Protein AF-A0A4Q9KVQ4-F1 (afdb_monomer)

InterPro domains:
  IPR032675 Leucine-rich repeat domain superfamily [G3DSA:3.80.10.10] (2-137)

pLDDT: mean 88.84, std 12.14, range [44.72, 98.56]

Mean predicted aligned error: 5.09 Å

Structure (mmCIF, N/CA/C/O backbone):
data_AF-A0A4Q9KVQ4-F1
#
_entry.id   AF-A0A4Q9KVQ4-F1
#
loop_
_atom_site.group_PDB
_atom_site.id
_atom_site.type_symbol
_atom_site.label_atom_id
_atom_site.label_alt_id
_atom_site.label_comp_id
_atom_site.label_asym_id
_atom_site.label_entity_id
_atom_site.label_seq_id
_atom_site.pdbx_PDB_ins_code
_atom_site.Cartn_x
_atom_site.Cartn_y
_atom_site.Cartn_z
_atom_site.occupancy
_atom_site.B_iso_or_equiv
_atom_site.auth_seq_id
_atom_site.auth_comp_id
_atom_site.auth_asym_id
_atom_site.auth_atom_id
_atom_site.pdbx_PDB_model_num
ATOM 1 N N . MET A 1 1 ? -16.567 -14.694 -10.041 1.00 44.72 1 MET A N 1
ATOM 2 C CA . MET A 1 1 ? -17.471 -13.554 -9.777 1.00 44.72 1 MET A CA 1
ATOM 3 C C . MET A 1 1 ? -17.763 -13.570 -8.285 1.00 44.72 1 MET A C 1
ATOM 5 O O . MET A 1 1 ? -18.302 -14.566 -7.825 1.00 44.72 1 MET A O 1
ATOM 9 N N . PHE A 1 2 ? -17.311 -12.572 -7.519 1.00 49.09 2 PHE A N 1
ATOM 10 C CA . PHE A 1 2 ? -17.615 -12.499 -6.083 1.00 49.09 2 PHE A CA 1
ATOM 11 C C . PHE A 1 2 ? -19.103 -12.170 -5.901 1.00 49.09 2 PHE A C 1
ATOM 13 O O . PHE A 1 2 ? -19.647 -11.357 -6.650 1.00 49.09 2 PHE A O 1
ATOM 20 N N . SER A 1 3 ? -19.776 -12.840 -4.963 1.00 62.88 3 SER A N 1
ATOM 21 C CA . SER A 1 3 ? -21.180 -12.544 -4.650 1.00 62.88 3 SER A CA 1
ATOM 22 C C . SER A 1 3 ? -21.296 -11.166 -3.982 1.00 62.88 3 SER A C 1
ATOM 24 O O . SER A 1 3 ? -20.381 -10.760 -3.268 1.00 62.88 3 SER A O 1
ATOM 26 N N . PHE A 1 4 ? -22.414 -10.455 -4.174 1.00 58.81 4 PHE A N 1
ATOM 27 C CA . PHE A 1 4 ? -22.633 -9.106 -3.618 1.00 58.81 4 PHE A CA 1
ATOM 28 C C . PHE A 1 4 ? -22.391 -9.035 -2.097 1.00 58.81 4 PHE A C 1
ATOM 30 O O . PHE A 1 4 ? -21.803 -8.083 -1.596 1.00 58.81 4 PHE A O 1
ATOM 37 N N . LEU A 1 5 ? -22.764 -10.089 -1.365 1.00 62.97 5 LEU A N 1
ATOM 38 C CA . LEU A 1 5 ? -22.603 -10.169 0.090 1.00 62.97 5 LEU A CA 1
ATOM 39 C C . LEU A 1 5 ? -21.142 -10.337 0.539 1.00 62.97 5 LEU A C 1
ATOM 41 O O . LEU A 1 5 ? -20.812 -9.971 1.666 1.00 62.97 5 LEU A O 1
ATOM 45 N N . CYS A 1 6 ? -20.262 -10.873 -0.314 1.00 61.16 6 CYS A N 1
ATOM 46 C CA . CYS A 1 6 ? -18.837 -11.006 0.004 1.00 61.16 6 CYS A CA 1
ATOM 47 C C . CYS A 1 6 ? -18.147 -9.637 0.083 1.00 61.16 6 CYS A C 1
ATOM 49 O O . CYS A 1 6 ? -17.303 -9.435 0.954 1.00 61.16 6 CYS A O 1
ATOM 51 N N . ASN A 1 7 ? -18.546 -8.681 -0.764 1.00 68.06 7 ASN A N 1
ATOM 52 C CA . ASN A 1 7 ? -17.935 -7.348 -0.830 1.00 68.06 7 ASN A CA 1
ATOM 53 C C . ASN A 1 7 ? -18.179 -6.498 0.428 1.00 68.06 7 ASN A C 1
ATOM 55 O O . ASN A 1 7 ? -17.461 -5.529 0.645 1.00 68.06 7 ASN A O 1
ATOM 59 N N . LEU A 1 8 ? -19.165 -6.876 1.251 1.00 78.19 8 LEU A N 1
ATOM 60 C CA . LEU A 1 8 ? -19.520 -6.201 2.504 1.00 78.19 8 LEU A CA 1
ATOM 61 C C . LEU A 1 8 ? -18.871 -6.832 3.744 1.00 78.19 8 LEU A C 1
ATOM 63 O O . LEU A 1 8 ? -19.097 -6.366 4.858 1.00 78.19 8 LEU A O 1
ATOM 67 N N . LYS A 1 9 ? -18.104 -7.919 3.585 1.00 88.81 9 LYS A N 1
ATOM 68 C CA . LYS A 1 9 ? -17.459 -8.627 4.708 1.00 88.81 9 LYS A CA 1
ATOM 69 C C . LYS A 1 9 ? -15.978 -8.926 4.496 1.00 88.81 9 LYS A C 1
ATOM 71 O O . LYS A 1 9 ? -15.292 -9.238 5.466 1.00 88.81 9 LYS A O 1
ATOM 76 N N . LEU A 1 10 ? -15.488 -8.883 3.257 1.00 91.88 10 LEU A N 1
ATOM 77 C CA . LEU A 1 10 ? -14.101 -9.211 2.952 1.00 91.88 10 LEU A CA 1
ATOM 78 C C . LEU A 1 10 ? -13.176 -8.062 3.366 1.00 91.88 10 LEU A C 1
ATOM 80 O O . LEU A 1 10 ? -13.048 -7.071 2.655 1.00 91.88 10 LEU A O 1
ATOM 84 N N . LYS A 1 11 ? -12.542 -8.215 4.528 1.00 96.31 11 LYS A N 1
ATOM 85 C CA . LYS A 1 11 ? -11.659 -7.205 5.124 1.00 96.31 11 LYS A CA 1
ATOM 86 C C . LYS A 1 11 ? -10.198 -7.329 4.706 1.00 96.31 11 LYS A C 1
ATOM 88 O O . LYS A 1 11 ? -9.477 -6.346 4.783 1.00 96.31 11 LYS A O 1
ATOM 93 N N . ILE A 1 12 ? -9.763 -8.506 4.263 1.00 97.50 12 ILE A N 1
ATOM 94 C CA . ILE A 1 12 ? -8.358 -8.776 3.945 1.00 97.50 12 ILE A CA 1
ATOM 95 C C . ILE A 1 12 ? -8.278 -9.443 2.576 1.00 97.50 12 ILE A C 1
ATOM 97 O O . ILE A 1 12 ? -8.979 -10.424 2.317 1.00 97.50 12 ILE A O 1
ATOM 101 N N . ILE A 1 13 ? -7.402 -8.925 1.718 1.00 97.19 13 ILE A N 1
ATOM 102 C CA . ILE A 1 13 ? -6.960 -9.585 0.491 1.00 97.19 13 ILE A CA 1
ATOM 103 C C . ILE A 1 13 ? -5.444 -9.723 0.544 1.00 97.19 13 ILE A C 1
ATOM 105 O O . ILE A 1 13 ? -4.740 -8.725 0.666 1.00 97.19 13 ILE A O 1
ATOM 109 N N . SER A 1 14 ? -4.959 -10.951 0.368 1.00 97.44 14 SER A N 1
ATOM 110 C CA . SER A 1 14 ? -3.566 -11.228 0.019 1.00 97.44 14 SER A CA 1
ATOM 111 C C . SER A 1 14 ? -3.513 -11.902 -1.347 1.00 97.44 14 SER A C 1
ATOM 113 O O . SER A 1 14 ? -4.218 -12.881 -1.608 1.00 97.44 14 SER A O 1
ATOM 115 N N . TYR A 1 15 ? -2.710 -11.323 -2.234 1.00 96.44 15 TYR A N 1
ATOM 116 C CA . TYR A 1 15 ? -2.419 -11.828 -3.564 1.00 96.44 15 TYR A CA 1
ATOM 117 C C . TYR A 1 15 ? -0.973 -11.471 -3.894 1.00 96.44 15 TYR A C 1
ATOM 119 O O . TYR A 1 15 ? -0.689 -10.364 -4.333 1.00 96.44 15 TYR A O 1
ATOM 127 N N . GLU A 1 16 ? -0.047 -12.381 -3.614 1.00 97.00 16 GLU A N 1
ATOM 128 C CA . GLU A 1 16 ? 1.391 -12.088 -3.602 1.00 97.00 16 GLU A CA 1
ATOM 129 C C . GLU A 1 16 ? 2.119 -12.794 -4.750 1.00 97.00 16 GLU A C 1
ATOM 131 O O . GLU A 1 16 ? 1.715 -13.880 -5.160 1.00 97.00 16 GLU A O 1
ATOM 136 N N . TYR A 1 17 ? 3.196 -12.196 -5.267 1.00 96.62 17 TYR A N 1
ATOM 137 C CA . TYR A 1 17 ? 4.097 -12.763 -6.284 1.00 96.62 17 TYR A CA 1
ATOM 138 C C . TYR A 1 17 ? 3.415 -13.252 -7.574 1.00 96.62 17 TYR A C 1
ATOM 140 O O . TYR A 1 17 ? 3.897 -14.173 -8.235 1.00 96.62 17 TYR A O 1
ATOM 148 N N . ASN A 1 18 ? 2.304 -12.623 -7.957 1.00 96.75 18 ASN A N 1
ATOM 149 C CA . ASN A 1 18 ? 1.541 -12.963 -9.154 1.00 96.75 18 ASN A CA 1
ATOM 150 C C . ASN A 1 18 ? 1.528 -11.818 -10.176 1.00 96.75 18 ASN A C 1
ATOM 152 O O . ASN A 1 18 ? 1.874 -10.672 -9.883 1.00 96.75 18 ASN A O 1
ATOM 156 N N . ASP A 1 19 ? 1.096 -12.125 -11.396 1.00 97.69 19 ASP A N 1
ATOM 157 C CA . ASP A 1 19 ? 0.763 -11.096 -12.376 1.00 97.69 19 ASP A CA 1
ATOM 158 C C . ASP A 1 19 ? -0.625 -10.508 -12.048 1.00 97.69 19 ASP A C 1
ATOM 160 O O . ASP A 1 19 ? -1.582 -11.243 -11.785 1.00 97.69 19 ASP A O 1
ATOM 164 N N . LEU A 1 20 ? -0.721 -9.176 -12.050 1.00 96.75 20 LEU A N 1
ATOM 165 C CA . LEU A 1 20 ? -1.956 -8.410 -11.876 1.00 96.75 20 LEU A CA 1
ATOM 166 C C . LEU A 1 20 ? -2.304 -7.704 -13.178 1.00 96.75 20 LEU A C 1
ATOM 168 O O . LEU A 1 20 ? -1.482 -6.974 -13.731 1.00 96.75 20 LEU A O 1
ATOM 172 N N . TYR A 1 21 ? -3.544 -7.863 -13.619 1.00 97.00 21 TYR A N 1
ATOM 173 C CA . TYR A 1 21 ? -4.076 -7.188 -14.793 1.00 97.00 21 TYR A CA 1
ATOM 174 C C . TYR A 1 21 ? -5.126 -6.154 -14.387 1.00 97.00 21 TYR A C 1
ATOM 176 O O . TYR A 1 21 ? -5.722 -6.209 -13.308 1.00 97.00 21 TYR A O 1
ATOM 184 N N . PHE A 1 22 ? -5.447 -5.243 -15.304 1.00 96.44 22 PHE A N 1
ATOM 185 C CA . PHE A 1 22 ? -6.493 -4.235 -15.104 1.00 96.44 22 PHE A CA 1
ATOM 186 C C . PHE A 1 22 ? -7.839 -4.828 -14.635 1.00 96.44 22 PHE A C 1
ATOM 188 O O . PHE A 1 22 ? -8.543 -4.250 -13.805 1.00 96.44 22 PHE A O 1
ATOM 195 N N . ASN A 1 23 ? -8.195 -6.021 -15.122 1.00 95.88 23 ASN A N 1
ATOM 196 C CA . ASN A 1 23 ? -9.422 -6.709 -14.717 1.00 95.88 23 ASN A CA 1
ATOM 197 C C . ASN A 1 23 ? -9.410 -7.195 -13.263 1.00 95.88 23 ASN A C 1
ATOM 199 O O . ASN A 1 23 ? -10.480 -7.270 -12.653 1.00 95.88 23 ASN A O 1
ATOM 203 N N . ASP A 1 24 ? -8.243 -7.502 -12.702 1.00 96.00 24 ASP A N 1
ATOM 204 C CA . ASP A 1 24 ? -8.115 -7.890 -11.298 1.00 96.00 24 ASP A CA 1
ATOM 205 C C . ASP A 1 24 ? -8.350 -6.675 -10.401 1.00 96.00 24 ASP A C 1
ATOM 207 O O . ASP A 1 24 ? -9.165 -6.738 -9.479 1.00 96.00 24 ASP A O 1
ATOM 211 N N . LEU A 1 25 ? -7.773 -5.522 -10.758 1.00 96.62 25 LEU A N 1
ATOM 212 C CA . LEU A 1 25 ? -8.026 -4.247 -10.077 1.00 96.62 25 LEU A CA 1
ATOM 213 C C . LEU A 1 25 ? -9.509 -3.859 -10.129 1.00 96.62 25 LEU A C 1
ATOM 215 O O . LEU A 1 25 ? -10.092 -3.505 -9.106 1.00 96.62 25 LEU A O 1
ATOM 219 N N . ASN A 1 26 ? -10.164 -4.025 -11.283 1.00 95.56 26 ASN A N 1
ATOM 220 C CA . ASN A 1 26 ? -11.605 -3.784 -11.429 1.00 95.56 26 ASN A CA 1
ATOM 221 C C . ASN A 1 26 ? -12.486 -4.687 -10.558 1.00 95.56 26 ASN A C 1
ATOM 223 O O . ASN A 1 26 ? -13.646 -4.353 -10.299 1.00 95.56 26 ASN A O 1
ATOM 227 N N . ARG A 1 27 ? -11.981 -5.851 -10.144 1.00 93.94 27 ARG A N 1
ATOM 228 C CA . ARG A 1 27 ? -12.678 -6.732 -9.202 1.00 93.94 27 ARG A CA 1
ATOM 229 C C . ARG A 1 27 ? -12.403 -6.301 -7.768 1.00 93.94 27 ARG A C 1
ATOM 231 O O . ARG A 1 27 ? -13.357 -6.157 -7.010 1.00 93.94 27 ARG A O 1
ATOM 238 N N . ILE A 1 28 ? -11.136 -6.058 -7.432 1.00 95.44 28 ILE A N 1
ATOM 239 C CA . ILE A 1 28 ? -10.688 -5.667 -6.089 1.00 95.44 28 ILE A CA 1
ATOM 240 C C . ILE A 1 28 ? -11.334 -4.343 -5.660 1.00 95.44 28 ILE A C 1
ATOM 242 O O . ILE A 1 28 ? -11.862 -4.254 -4.555 1.00 95.44 28 ILE A O 1
ATOM 246 N N . LYS A 1 29 ? -11.400 -3.346 -6.554 1.00 95.69 29 LYS A N 1
ATOM 247 C CA . LYS A 1 29 ? -11.944 -2.010 -6.251 1.00 95.69 29 LYS A CA 1
ATOM 248 C C . LYS A 1 29 ? -13.403 -1.996 -5.783 1.00 95.69 29 LYS A C 1
ATOM 250 O O . LYS A 1 29 ? -13.848 -0.997 -5.240 1.00 95.69 29 LYS A O 1
ATOM 255 N N . LYS A 1 30 ? -14.159 -3.079 -5.998 1.00 94.94 30 LYS A N 1
ATOM 256 C CA . LYS A 1 30 ? 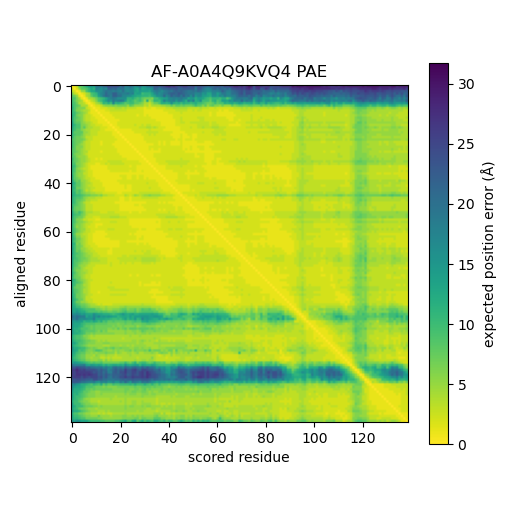-15.584 -3.190 -5.632 1.00 94.94 30 LYS A CA 1
ATOM 257 C C . LYS A 1 30 ? -15.821 -3.594 -4.174 1.00 94.94 30 LYS A C 1
ATOM 259 O O . LYS A 1 30 ? -16.972 -3.766 -3.781 1.00 94.94 30 LYS A O 1
ATOM 264 N N . ILE A 1 31 ? -14.764 -3.836 -3.404 1.00 95.12 31 ILE A N 1
ATOM 265 C CA . ILE A 1 31 ? -14.867 -4.246 -2.003 1.00 95.12 31 ILE A CA 1
ATOM 266 C C . ILE A 1 31 ? -14.840 -2.984 -1.146 1.00 95.12 31 ILE A C 1
ATOM 268 O O . ILE A 1 31 ? -13.836 -2.288 -1.101 1.00 95.12 31 ILE A O 1
ATOM 272 N N . GLU A 1 32 ? -15.949 -2.670 -0.488 1.00 94.56 32 GLU A N 1
ATOM 273 C CA . GLU A 1 32 ? -16.117 -1.390 0.219 1.00 94.56 32 GLU A CA 1
ATOM 274 C C . GLU A 1 32 ? -15.568 -1.413 1.649 1.00 94.56 32 GLU A C 1
ATOM 276 O O . GLU A 1 32 ? -15.302 -0.366 2.228 1.00 94.56 32 GLU A O 1
ATOM 281 N N . VAL A 1 33 ? -15.396 -2.609 2.220 1.00 96.12 33 VAL A N 1
ATOM 282 C CA . VAL A 1 33 ? -14.978 -2.805 3.619 1.00 96.12 33 VAL A CA 1
ATOM 283 C C . VAL A 1 33 ? -13.554 -3.349 3.752 1.00 96.12 33 VAL A C 1
ATOM 285 O O . VAL A 1 33 ? -13.202 -3.895 4.796 1.00 96.12 33 VAL A O 1
ATOM 288 N N . LEU A 1 34 ? -12.749 -3.270 2.688 1.00 97.75 34 LEU A N 1
ATOM 289 C CA . LEU A 1 34 ? -11.388 -3.801 2.697 1.00 97.75 34 LEU A CA 1
ATOM 290 C C . LEU A 1 34 ? -10.524 -2.974 3.654 1.00 97.75 34 LEU A C 1
ATOM 292 O O . LEU A 1 34 ? -10.376 -1.771 3.460 1.00 97.75 34 LEU A O 1
ATOM 296 N N . GLU A 1 35 ? -9.965 -3.617 4.670 1.00 98.38 35 GLU A N 1
ATOM 297 C CA . GLU A 1 35 ? -9.099 -3.012 5.686 1.00 98.38 35 GLU A CA 1
ATOM 298 C C . GLU A 1 35 ? -7.618 -3.273 5.377 1.00 98.38 35 GLU A C 1
ATOM 300 O O . GLU A 1 35 ? -6.770 -2.436 5.683 1.00 98.38 35 GLU A O 1
ATOM 305 N N . GLU A 1 36 ? -7.304 -4.388 4.714 1.00 98.56 36 GLU A N 1
ATOM 306 C CA . GLU A 1 36 ? -5.938 -4.779 4.374 1.00 98.56 36 GLU A CA 1
ATOM 307 C C . GLU A 1 36 ? -5.825 -5.321 2.945 1.00 98.56 36 GLU A C 1
ATOM 309 O O . GLU A 1 36 ? -6.566 -6.219 2.531 1.00 98.56 36 GLU A O 1
ATOM 314 N N . LEU A 1 37 ? -4.862 -4.777 2.199 1.00 98.56 37 LEU A N 1
ATOM 315 C CA . LEU A 1 37 ? -4.545 -5.184 0.835 1.00 98.56 37 LEU A CA 1
ATOM 316 C C . LEU A 1 37 ? -3.052 -5.490 0.711 1.00 98.56 37 LEU A C 1
ATOM 318 O O . LEU A 1 37 ? -2.216 -4.594 0.810 1.00 98.56 37 LEU A O 1
ATOM 322 N N . ILE A 1 38 ? -2.730 -6.752 0.448 1.00 98.38 38 ILE A N 1
ATOM 323 C CA . ILE A 1 38 ? -1.365 -7.247 0.282 1.00 98.38 38 ILE A CA 1
ATOM 324 C C . ILE A 1 38 ? -1.187 -7.695 -1.166 1.00 98.38 38 ILE A C 1
ATOM 326 O O . ILE A 1 38 ? -1.752 -8.703 -1.583 1.00 98.38 38 ILE A O 1
ATOM 330 N N . LEU A 1 39 ? -0.393 -6.938 -1.924 1.00 97.94 39 LEU A N 1
ATOM 331 C CA . LEU A 1 39 ? -0.015 -7.221 -3.313 1.00 97.94 39 LEU A CA 1
ATOM 332 C C . LEU A 1 39 ? 1.505 -7.401 -3.459 1.00 97.94 39 LEU A C 1
ATOM 334 O O . LEU A 1 39 ? 2.068 -7.148 -4.525 1.00 97.94 39 LEU A O 1
ATOM 338 N N . CYS A 1 40 ? 2.169 -7.805 -2.374 1.00 96.12 40 CYS A N 1
ATOM 339 C CA . CYS A 1 40 ? 3.616 -7.989 -2.285 1.00 96.12 40 CYS A CA 1
ATOM 340 C C . CYS A 1 40 ? 4.159 -8.786 -3.484 1.00 96.12 40 CYS A C 1
ATOM 342 O O . CYS A 1 40 ? 3.623 -9.835 -3.837 1.00 96.12 40 CYS A O 1
ATOM 344 N N . GLY A 1 41 ? 5.192 -8.277 -4.154 1.00 95.81 41 GLY A N 1
ATOM 345 C CA . GLY A 1 41 ? 5.848 -8.933 -5.287 1.00 95.81 41 GLY A CA 1
ATOM 346 C C . GLY A 1 41 ? 5.015 -9.040 -6.565 1.00 95.81 41 GLY A C 1
ATOM 347 O O . GLY A 1 41 ? 5.459 -9.681 -7.522 1.00 95.81 41 GLY A O 1
ATOM 348 N N . CYS A 1 42 ? 3.817 -8.449 -6.618 1.00 97.38 42 CYS A N 1
ATOM 349 C CA . CYS A 1 42 ? 2.999 -8.513 -7.821 1.00 97.38 42 CYS A CA 1
ATOM 350 C C . CYS A 1 42 ? 3.569 -7.685 -8.973 1.00 97.38 42 CYS A C 1
ATOM 352 O O . CYS A 1 42 ? 4.065 -6.568 -8.807 1.00 97.38 42 CYS A O 1
ATOM 354 N N . LYS A 1 43 ? 3.406 -8.210 -10.189 1.00 97.50 43 LYS A N 1
ATOM 355 C CA . LYS A 1 43 ? 3.769 -7.526 -11.432 1.00 97.50 43 LYS A CA 1
ATOM 356 C C . LYS A 1 43 ? 2.515 -7.001 -12.110 1.00 97.50 43 LYS A C 1
ATOM 358 O O . LYS A 1 43 ? 1.709 -7.772 -12.621 1.00 97.50 43 LYS A O 1
ATOM 363 N N . PHE A 1 44 ? 2.379 -5.685 -12.167 1.00 96.69 44 PHE A N 1
ATOM 364 C CA . PHE A 1 44 ? 1.282 -5.045 -12.882 1.00 96.69 44 PHE A CA 1
ATOM 365 C C . PHE A 1 44 ? 1.545 -5.118 -14.394 1.00 96.69 44 PHE A C 1
ATOM 367 O O . PHE A 1 44 ? 2.524 -4.560 -14.896 1.00 96.69 44 PHE A O 1
ATOM 374 N N . LYS A 1 45 ? 0.697 -5.853 -15.116 1.00 97.06 45 LYS A N 1
ATOM 375 C CA . LYS A 1 45 ? 0.767 -6.059 -16.567 1.00 97.06 45 LYS A CA 1
ATOM 376 C C . LYS A 1 45 ? -0.145 -5.060 -17.262 1.00 97.06 45 LYS A C 1
ATOM 378 O O . LYS A 1 45 ? -1.365 -5.141 -17.138 1.00 97.06 45 LYS A O 1
ATOM 383 N N . ASP A 1 46 ? 0.469 -4.109 -17.964 1.00 92.62 46 ASP A N 1
ATOM 384 C CA . ASP A 1 46 ? -0.215 -3.025 -18.684 1.00 92.62 46 ASP A CA 1
ATOM 385 C C . ASP A 1 46 ? -1.170 -2.195 -17.802 1.00 92.62 46 ASP A C 1
ATOM 387 O O . ASP A 1 46 ? -2.122 -1.580 -18.279 1.00 92.62 46 ASP A O 1
ATOM 391 N N . CYS A 1 47 ? -0.901 -2.159 -16.495 1.00 95.94 47 CYS A N 1
ATOM 392 C CA . CYS A 1 47 ? -1.599 -1.340 -15.511 1.00 95.94 47 CYS A CA 1
ATOM 393 C C . CYS A 1 47 ? -0.639 -0.901 -14.388 1.00 95.94 47 CYS A C 1
ATOM 395 O O . CYS A 1 47 ? 0.560 -1.184 -14.424 1.00 95.94 47 CYS A O 1
ATOM 397 N N . SER A 1 48 ? -1.151 -0.172 -13.404 1.00 95.88 48 SER A N 1
ATOM 398 C CA . SER A 1 48 ? -0.479 0.234 -12.169 1.00 95.88 48 SER A CA 1
ATOM 399 C C . SER A 1 48 ? -1.506 0.382 -11.044 1.00 95.88 48 SER A C 1
ATOM 401 O O . SER A 1 48 ? -2.713 0.250 -11.268 1.00 95.88 48 SER A O 1
ATOM 403 N N . PHE A 1 49 ? -1.048 0.623 -9.818 1.00 97.19 49 PHE A N 1
ATOM 404 C CA . PHE A 1 49 ? -1.922 0.677 -8.647 1.00 97.19 49 PHE A CA 1
ATOM 405 C C . PHE A 1 49 ? -2.986 1.784 -8.749 1.00 97.19 49 PHE A C 1
ATOM 407 O O . PHE A 1 49 ? -4.151 1.556 -8.417 1.00 97.19 49 PHE A O 1
ATOM 414 N N . CYS A 1 50 ? -2.635 2.949 -9.302 1.00 97.56 50 CYS A N 1
ATOM 415 C CA . CYS A 1 50 ? -3.575 4.053 -9.513 1.00 97.56 50 CYS A CA 1
ATOM 416 C C . CYS A 1 50 ? -4.719 3.722 -10.490 1.00 97.56 50 CYS A C 1
ATOM 418 O O . CYS A 1 50 ? -5.740 4.412 -10.497 1.00 97.56 50 CYS A O 1
ATOM 420 N N . ASN A 1 51 ? -4.619 2.632 -11.265 1.00 97.69 51 ASN A N 1
ATOM 421 C CA . ASN A 1 51 ? -5.720 2.159 -12.106 1.00 97.69 51 ASN A CA 1
ATOM 422 C C . ASN A 1 51 ? -6.897 1.551 -11.320 1.00 97.69 51 ASN A C 1
ATOM 424 O O . ASN A 1 51 ? -7.905 1.217 -11.940 1.00 97.69 51 ASN A O 1
ATOM 428 N N . LEU A 1 52 ? -6.826 1.463 -9.983 1.00 97.62 52 LEU A N 1
ATOM 429 C CA . LEU A 1 52 ? -8.012 1.271 -9.135 1.00 97.62 52 LEU A CA 1
ATOM 430 C C . LEU A 1 52 ? -9.075 2.363 -9.373 1.00 97.62 52 LEU A C 1
ATOM 432 O O . LEU A 1 52 ? -10.263 2.065 -9.285 1.00 97.62 52 LEU A O 1
ATOM 436 N N . GLY A 1 53 ? -8.660 3.577 -9.756 1.00 97.31 53 GLY A N 1
ATOM 437 C CA . GLY A 1 53 ? -9.551 4.645 -10.206 1.00 97.31 53 GLY A CA 1
ATOM 438 C C . GLY A 1 53 ? -10.354 5.339 -9.098 1.00 97.31 53 GLY A C 1
ATOM 439 O O . GLY A 1 53 ? -10.401 4.922 -7.946 1.00 97.31 53 GLY A O 1
ATOM 440 N N . ASN A 1 54 ? -11.025 6.434 -9.458 1.00 97.00 54 ASN A N 1
ATOM 441 C CA . ASN A 1 54 ? -11.738 7.287 -8.496 1.00 97.00 54 ASN A CA 1
ATOM 442 C C . ASN A 1 54 ? -12.985 6.631 -7.871 1.00 97.00 54 ASN A C 1
ATOM 444 O O . ASN A 1 54 ? -13.585 7.207 -6.969 1.00 97.00 54 ASN A O 1
ATOM 448 N N . ASP A 1 55 ? -13.386 5.455 -8.349 1.00 95.94 55 ASP A N 1
ATOM 449 C CA . ASP A 1 55 ? -14.515 4.665 -7.858 1.00 95.94 55 ASP A CA 1
ATOM 450 C C . ASP A 1 55 ? -14.080 3.503 -6.944 1.00 95.94 55 ASP A C 1
ATOM 452 O O . ASP A 1 55 ? -14.823 2.540 -6.761 1.00 95.94 55 ASP A O 1
ATOM 456 N N . CYS A 1 56 ? -12.874 3.568 -6.371 1.00 97.81 56 CYS A N 1
ATOM 457 C CA . CYS A 1 56 ? -12.373 2.556 -5.447 1.00 97.81 56 CYS A CA 1
ATOM 458 C C . CYS A 1 56 ? -13.166 2.540 -4.128 1.00 97.81 56 CYS A C 1
ATOM 460 O O . CYS A 1 56 ? -13.134 3.491 -3.346 1.00 97.81 56 CYS A O 1
ATOM 462 N N . GLY A 1 57 ? -13.844 1.425 -3.850 1.00 96.31 57 GLY A N 1
ATOM 463 C CA . GLY A 1 57 ? -14.773 1.282 -2.726 1.00 96.31 57 GLY A CA 1
ATOM 464 C C . GLY A 1 57 ? -14.123 1.378 -1.346 1.00 96.31 57 GLY A C 1
ATOM 465 O O . GLY A 1 57 ? -14.765 1.817 -0.400 1.00 96.31 57 GLY A O 1
ATOM 466 N N . PHE A 1 58 ? -12.842 1.029 -1.226 1.00 97.56 58 PHE A N 1
ATOM 467 C CA . PHE A 1 58 ? -12.135 0.979 0.058 1.00 97.56 58 PHE A CA 1
ATOM 468 C C . PHE A 1 58 ? -11.330 2.241 0.410 1.00 97.56 58 PHE A C 1
ATOM 470 O O . PHE A 1 58 ? -10.488 2.207 1.308 1.00 97.56 58 PHE A O 1
ATOM 477 N N . PHE A 1 59 ? -11.579 3.389 -0.237 1.00 97.69 59 PHE A N 1
ATOM 478 C CA . PHE A 1 59 ? -10.912 4.653 0.132 1.00 97.69 59 PHE A CA 1
ATOM 479 C C . PHE A 1 59 ? -11.126 5.063 1.597 1.00 97.69 59 PHE A C 1
ATOM 481 O O . PHE A 1 59 ? -10.257 5.703 2.192 1.00 97.69 59 PHE A O 1
ATOM 488 N N . ASN A 1 60 ? -12.263 4.680 2.180 1.00 97.06 60 ASN A N 1
ATOM 489 C CA . ASN A 1 60 ? -12.629 5.005 3.559 1.00 97.06 60 ASN A CA 1
ATOM 490 C C . ASN A 1 60 ? -12.442 3.832 4.533 1.00 97.06 60 ASN A C 1
ATOM 492 O O . ASN A 1 60 ? -12.799 3.963 5.699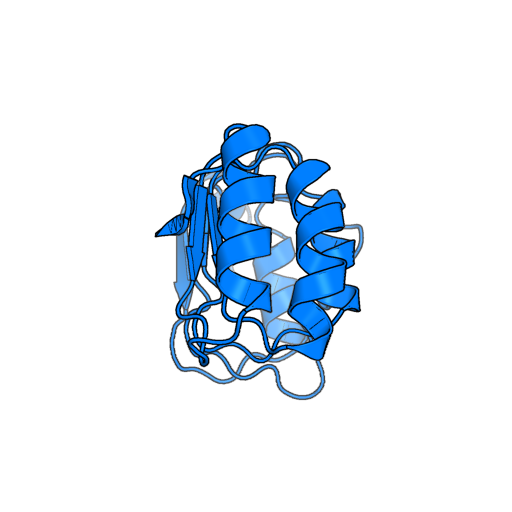 1.00 97.06 60 ASN A O 1
ATOM 496 N N . SER A 1 61 ? -11.921 2.687 4.091 1.00 97.69 61 SER A N 1
ATOM 497 C CA . SER A 1 61 ? -11.774 1.498 4.945 1.00 97.69 61 SER A CA 1
ATOM 498 C C . SER A 1 61 ? -10.350 0.966 5.005 1.00 97.69 61 SER A C 1
ATOM 500 O O . SER A 1 61 ? -9.996 0.371 6.015 1.00 97.69 61 SER A O 1
ATOM 502 N N . LEU A 1 62 ? -9.532 1.176 3.967 1.00 98.50 62 LEU A N 1
ATOM 503 C CA . LEU A 1 62 ? -8.192 0.600 3.907 1.00 98.50 62 LEU A CA 1
ATOM 504 C C . LEU A 1 62 ? -7.280 1.224 4.965 1.00 98.50 62 LEU A C 1
ATOM 506 O O . LEU A 1 62 ? -7.075 2.437 4.972 1.00 98.50 62 LEU A O 1
ATOM 510 N N . VAL A 1 63 ? -6.725 0.366 5.819 1.00 98.38 63 VAL A N 1
ATOM 511 C CA . VAL A 1 63 ? -5.832 0.713 6.930 1.00 98.38 63 VAL A CA 1
ATOM 512 C C . VAL A 1 63 ? -4.396 0.291 6.634 1.00 98.38 63 VAL A C 1
ATOM 514 O O . VAL A 1 63 ? -3.471 1.055 6.908 1.00 98.38 63 VAL A O 1
ATOM 517 N N . ASN A 1 64 ? -4.210 -0.896 6.045 1.00 98.44 64 ASN A N 1
ATOM 518 C CA . ASN A 1 64 ? -2.898 -1.455 5.725 1.00 98.44 64 ASN A CA 1
ATOM 519 C C . ASN A 1 64 ? -2.765 -1.767 4.228 1.00 98.44 64 ASN A C 1
ATOM 521 O O . ASN A 1 64 ? -3.596 -2.472 3.649 1.00 98.44 64 ASN A O 1
ATOM 525 N N . LEU A 1 65 ? -1.696 -1.271 3.609 1.00 98.38 65 LEU A N 1
ATOM 526 C CA . LEU A 1 65 ? -1.366 -1.523 2.209 1.00 98.38 65 LEU A CA 1
ATOM 527 C C . LEU A 1 65 ? 0.057 -2.060 2.092 1.00 98.38 65 LEU A C 1
ATOM 529 O O . LEU A 1 65 ? 1.008 -1.361 2.426 1.00 98.38 65 LEU A O 1
ATOM 533 N N . ASN A 1 66 ? 0.214 -3.261 1.543 1.00 97.75 66 ASN A N 1
ATOM 534 C CA . ASN A 1 66 ? 1.522 -3.833 1.257 1.00 97.75 66 ASN A CA 1
ATOM 535 C C . ASN A 1 66 ? 1.751 -3.954 -0.257 1.00 97.75 66 ASN A C 1
ATOM 537 O O . ASN A 1 66 ? 1.099 -4.737 -0.947 1.00 97.75 66 ASN A O 1
ATOM 541 N N . LEU A 1 67 ? 2.707 -3.163 -0.738 1.00 96.19 67 LEU A N 1
ATOM 542 C CA . LEU A 1 67 ? 3.225 -3.094 -2.101 1.00 96.19 67 LEU A CA 1
ATOM 543 C C . LEU A 1 67 ? 4.747 -3.344 -2.133 1.00 96.19 67 LEU A C 1
ATOM 545 O O . LEU A 1 67 ? 5.432 -2.884 -3.046 1.00 96.19 67 LEU A O 1
ATOM 549 N N . SER A 1 68 ? 5.307 -4.046 -1.144 1.00 93.69 68 SER A N 1
ATOM 550 C CA . SER A 1 68 ? 6.722 -4.440 -1.159 1.00 93.69 68 SER A CA 1
ATOM 551 C C . SER A 1 68 ? 7.044 -5.248 -2.418 1.00 93.69 68 SER A C 1
ATOM 553 O O . SER A 1 68 ? 6.204 -6.012 -2.893 1.00 93.69 68 SER A O 1
ATOM 555 N N . PHE A 1 69 ? 8.241 -5.075 -2.984 1.00 92.44 69 PHE A N 1
ATOM 556 C CA . PHE A 1 69 ? 8.675 -5.711 -4.237 1.00 92.44 69 PHE A CA 1
ATOM 557 C C . PHE A 1 69 ? 7.774 -5.442 -5.461 1.00 92.44 69 PHE A C 1
ATOM 559 O O . PHE A 1 69 ? 7.844 -6.158 -6.465 1.00 92.44 69 PHE A O 1
ATOM 566 N N . VAL A 1 70 ? 6.921 -4.415 -5.408 1.00 92.88 70 VAL A N 1
ATOM 567 C CA . VAL A 1 70 ? 6.130 -3.942 -6.549 1.00 92.88 70 VAL A CA 1
ATOM 568 C C . VAL A 1 70 ? 6.848 -2.762 -7.194 1.00 92.88 70 VAL A C 1
ATOM 570 O O . VAL A 1 70 ? 7.323 -1.856 -6.516 1.00 92.88 70 VAL A O 1
ATOM 573 N N . ARG A 1 71 ? 6.884 -2.721 -8.530 1.00 90.81 71 ARG A N 1
ATOM 574 C CA . ARG A 1 71 ? 7.371 -1.538 -9.251 1.00 90.81 71 ARG A CA 1
ATOM 575 C C . ARG A 1 71 ? 6.352 -0.402 -9.144 1.00 90.81 71 ARG A C 1
ATOM 577 O O . ARG A 1 71 ? 5.355 -0.411 -9.864 1.00 90.81 71 ARG A O 1
ATOM 584 N N . ILE A 1 72 ? 6.638 0.578 -8.293 1.00 89.94 72 ILE A N 1
ATOM 585 C CA . ILE A 1 72 ? 5.778 1.742 -8.066 1.00 89.94 72 ILE A CA 1
ATOM 586 C C . ILE A 1 72 ? 6.186 2.921 -8.949 1.00 89.94 72 ILE A C 1
ATOM 588 O O . ILE A 1 72 ? 7.369 3.198 -9.138 1.00 89.94 72 ILE A O 1
ATOM 592 N N . LYS A 1 73 ? 5.189 3.613 -9.508 1.00 90.06 73 LYS A N 1
ATOM 593 C CA . LYS A 1 73 ? 5.373 4.873 -10.237 1.00 90.06 73 LYS A CA 1
ATOM 594 C C . LYS A 1 73 ? 4.957 6.065 -9.379 1.00 90.06 73 LYS A C 1
ATOM 596 O O . LYS A 1 73 ? 4.217 5.929 -8.405 1.00 90.06 73 LYS A O 1
ATOM 601 N N . ILE A 1 74 ? 5.365 7.265 -9.778 1.00 88.44 74 ILE A N 1
ATOM 602 C CA . ILE A 1 74 ? 5.013 8.487 -9.048 1.00 88.44 74 ILE A CA 1
ATOM 603 C C . ILE A 1 74 ? 3.497 8.737 -9.006 1.00 88.44 74 ILE A C 1
ATOM 605 O O . ILE A 1 74 ? 2.977 9.225 -8.003 1.00 88.44 74 ILE A O 1
ATOM 609 N N . GLU A 1 75 ? 2.763 8.353 -10.052 1.00 92.88 75 GLU A N 1
ATOM 610 C CA . GLU A 1 75 ? 1.304 8.462 -10.100 1.00 92.88 75 GLU A CA 1
ATOM 611 C C . GLU A 1 75 ? 0.634 7.569 -9.053 1.00 92.88 75 GLU A C 1
ATOM 613 O O . GLU A 1 75 ? -0.369 7.966 -8.461 1.00 92.88 75 GLU A O 1
ATOM 618 N N . ASP A 1 76 ? 1.202 6.391 -8.786 1.00 94.75 76 ASP A N 1
ATOM 619 C CA . ASP A 1 76 ? 0.715 5.484 -7.748 1.00 94.75 76 ASP A CA 1
ATOM 620 C C . ASP A 1 76 ? 0.915 6.100 -6.356 1.00 94.75 76 ASP A C 1
ATOM 622 O O . ASP A 1 76 ? 0.010 6.037 -5.527 1.00 94.75 76 ASP A O 1
ATOM 626 N N . LEU A 1 77 ? 2.049 6.774 -6.120 1.00 92.31 77 LEU A N 1
ATOM 627 C CA . LEU A 1 77 ? 2.299 7.502 -4.872 1.00 92.31 77 LEU A CA 1
ATOM 628 C C . LEU A 1 77 ? 1.312 8.656 -4.682 1.00 92.31 77 LEU A C 1
ATOM 630 O O . LEU A 1 77 ? 0.730 8.808 -3.610 1.00 92.31 77 LEU A O 1
ATOM 634 N N . ILE A 1 78 ? 1.089 9.468 -5.720 1.00 93.62 78 ILE A N 1
ATOM 635 C CA . ILE A 1 78 ? 0.123 10.577 -5.672 1.00 93.62 78 ILE A CA 1
ATOM 636 C C . ILE A 1 78 ? -1.282 10.044 -5.369 1.00 93.62 78 ILE A C 1
ATOM 638 O O . ILE A 1 78 ? -2.016 10.643 -4.578 1.00 93.62 78 ILE A O 1
ATOM 642 N N . TYR A 1 79 ? -1.635 8.905 -5.963 1.00 96.75 79 TYR A N 1
ATOM 643 C CA . TYR A 1 79 ? -2.929 8.260 -5.792 1.00 96.75 79 TYR A CA 1
ATOM 644 C C . TYR A 1 79 ? -3.207 7.815 -4.346 1.00 96.75 79 TYR A C 1
ATOM 646 O O . TYR A 1 79 ? -4.371 7.778 -3.937 1.00 96.75 79 TYR A O 1
ATOM 654 N N . LEU A 1 80 ? -2.172 7.578 -3.529 1.00 96.06 80 LEU A N 1
ATOM 655 C CA . LEU A 1 80 ? -2.333 7.220 -2.113 1.00 96.06 80 LEU A CA 1
ATOM 656 C C . LEU A 1 80 ? -3.109 8.273 -1.299 1.00 96.06 80 LEU A C 1
ATOM 658 O O . LEU A 1 80 ? -3.740 7.934 -0.302 1.00 96.06 80 LEU A O 1
ATOM 662 N N . LYS A 1 81 ? -3.147 9.539 -1.743 1.00 95.31 81 LYS A N 1
ATOM 663 C CA . LYS A 1 81 ? -3.890 10.635 -1.079 1.00 95.31 81 LYS A CA 1
ATOM 664 C C . LYS A 1 81 ? -5.405 10.418 -1.008 1.00 95.31 81 LYS A C 1
ATOM 666 O O . LYS A 1 81 ? -6.114 11.112 -0.265 1.00 95.31 81 LYS A O 1
ATOM 671 N N . ASN A 1 82 ? -5.919 9.469 -1.783 1.00 97.00 82 ASN A N 1
ATOM 672 C CA . ASN A 1 82 ? -7.330 9.121 -1.768 1.00 97.00 82 ASN A CA 1
ATOM 673 C C . ASN A 1 82 ? -7.719 8.269 -0.547 1.00 97.00 82 ASN A C 1
ATOM 675 O O . ASN A 1 82 ? -8.870 8.352 -0.122 1.00 97.00 82 ASN A O 1
ATOM 679 N N . PHE A 1 83 ? -6.788 7.525 0.064 1.00 97.38 83 PHE A N 1
ATOM 680 C CA . PHE A 1 83 ? -7.080 6.660 1.213 1.00 97.38 83 PHE A CA 1
ATOM 681 C C . PHE A 1 83 ? -7.083 7.454 2.523 1.00 97.38 83 PHE A C 1
ATOM 683 O O . PHE A 1 83 ? -6.057 7.980 2.952 1.00 97.38 83 PHE A O 1
ATOM 690 N N . LYS A 1 84 ? -8.251 7.555 3.163 1.00 96.38 84 LYS A N 1
ATOM 691 C CA . LYS A 1 84 ? -8.471 8.430 4.331 1.00 96.38 84 LYS A CA 1
ATOM 692 C C . LYS A 1 84 ? -8.091 7.805 5.664 1.00 96.38 84 LYS A C 1
ATOM 694 O O . LYS A 1 84 ? -7.849 8.541 6.613 1.00 96.38 84 LYS A O 1
ATOM 699 N N . ASN A 1 85 ? -8.003 6.480 5.705 1.00 97.19 85 ASN A N 1
ATOM 700 C CA . ASN A 1 85 ? -7.720 5.714 6.917 1.00 97.19 85 ASN A CA 1
ATOM 701 C C . ASN A 1 85 ? -6.427 4.892 6.812 1.00 97.19 85 ASN A C 1
ATOM 703 O O . ASN A 1 85 ? -6.184 4.043 7.663 1.00 97.19 85 ASN A O 1
ATOM 707 N N . LEU A 1 86 ? -5.601 5.141 5.788 1.00 97.81 86 LEU A N 1
ATOM 708 C CA . LEU A 1 86 ? -4.359 4.404 5.566 1.00 97.81 86 LEU A CA 1
ATOM 709 C C . LEU A 1 86 ? -3.318 4.801 6.616 1.00 97.81 86 LEU A C 1
ATOM 711 O O . LEU A 1 86 ? -2.733 5.876 6.525 1.00 97.81 86 LEU A O 1
ATOM 715 N N . THR A 1 87 ? -3.079 3.927 7.591 1.00 97.25 87 THR A N 1
ATOM 716 C CA . THR A 1 87 ? -2.135 4.174 8.690 1.00 97.25 87 THR A CA 1
ATOM 717 C C . THR A 1 87 ? -0.794 3.483 8.475 1.00 97.25 87 THR A C 1
ATOM 719 O O . THR A 1 87 ? 0.224 3.946 8.995 1.00 97.25 87 THR A O 1
ATOM 722 N N . LYS A 1 88 ? -0.773 2.401 7.689 1.00 97.50 88 LYS A N 1
ATOM 723 C CA . LYS A 1 88 ? 0.427 1.614 7.415 1.00 97.50 88 LYS A CA 1
ATOM 724 C C . LYS A 1 88 ? 0.605 1.358 5.925 1.00 97.50 88 LYS A C 1
ATOM 726 O O . LYS A 1 88 ? -0.327 0.926 5.245 1.00 97.50 88 LYS A O 1
ATOM 731 N N . ILE A 1 89 ? 1.823 1.582 5.440 1.00 96.00 89 ILE A N 1
ATOM 732 C CA . ILE A 1 89 ? 2.223 1.235 4.078 1.00 96.00 89 ILE A CA 1
ATOM 733 C C . ILE A 1 89 ? 3.524 0.434 4.076 1.00 96.00 89 ILE A C 1
ATOM 735 O O . ILE A 1 89 ? 4.460 0.753 4.802 1.00 96.00 89 ILE A O 1
ATOM 739 N N .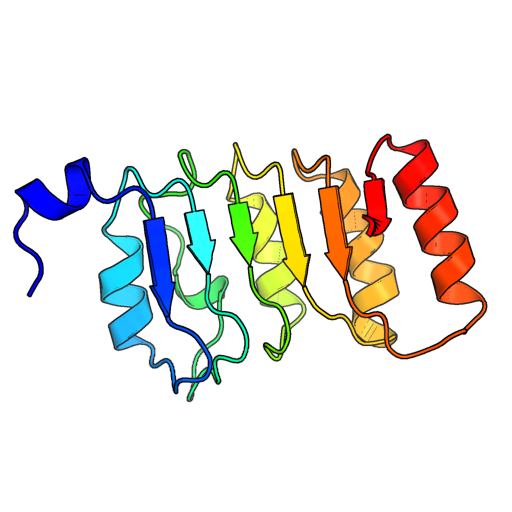 SER A 1 90 ? 3.590 -0.606 3.251 1.00 95.19 90 SER A N 1
ATOM 740 C CA . SER A 1 90 ? 4.833 -1.300 2.913 1.00 95.19 90 SER A CA 1
ATOM 741 C C . SER A 1 90 ? 5.149 -1.067 1.442 1.00 95.19 90 SER A C 1
ATOM 743 O O . SER A 1 90 ? 4.302 -1.332 0.591 1.00 95.19 90 SER A O 1
ATOM 745 N N . ILE A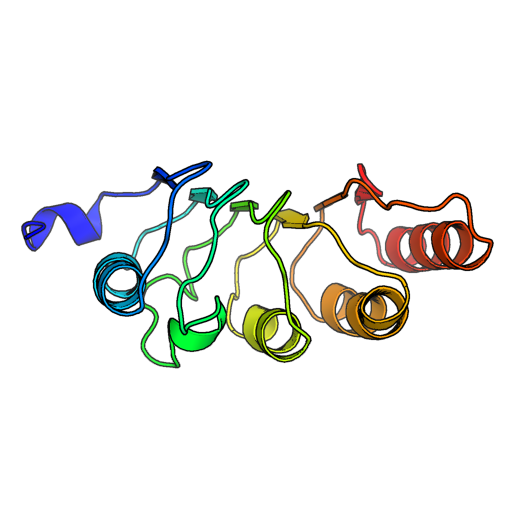 1 91 ? 6.317 -0.511 1.131 1.00 91.31 91 ILE A N 1
ATOM 746 C CA . ILE A 1 91 ? 6.675 -0.078 -0.224 1.00 91.31 91 ILE A CA 1
ATOM 747 C C . ILE A 1 91 ? 8.192 -0.044 -0.395 1.00 91.31 91 ILE A C 1
ATOM 749 O O . ILE A 1 91 ? 8.913 0.198 0.563 1.00 91.31 91 ILE A O 1
ATOM 753 N N . GLU A 1 92 ? 8.671 -0.252 -1.617 1.00 86.56 92 GLU A N 1
ATOM 754 C CA . GLU A 1 92 ? 10.071 -0.040 -1.987 1.00 86.56 92 GLU A CA 1
ATOM 755 C C . GLU A 1 92 ? 10.156 1.135 -2.960 1.00 86.56 92 GLU A C 1
ATOM 757 O O . GLU A 1 92 ? 9.365 1.234 -3.902 1.00 86.56 92 GLU A O 1
ATOM 762 N N . LEU A 1 93 ? 11.090 2.052 -2.711 1.00 79.00 93 LEU A N 1
ATOM 763 C CA . LEU A 1 93 ? 11.288 3.253 -3.519 1.00 79.00 93 LEU A CA 1
ATOM 764 C C . LEU A 1 93 ? 12.714 3.274 -4.060 1.00 79.00 93 LEU A C 1
ATOM 766 O O . LEU A 1 93 ? 13.659 2.968 -3.336 1.00 79.00 93 LEU A O 1
ATOM 770 N N . ASP A 1 94 ? 12.853 3.682 -5.317 1.00 75.69 94 ASP A N 1
ATOM 771 C CA . ASP A 1 94 ? 14.143 4.085 -5.874 1.00 75.69 94 ASP A CA 1
ATOM 772 C C . ASP A 1 94 ? 14.491 5.535 -5.473 1.00 75.69 94 ASP A C 1
ATOM 774 O O . ASP A 1 94 ? 13.636 6.294 -4.999 1.00 75.69 94 ASP A O 1
ATOM 778 N N . ASP A 1 95 ? 15.749 5.936 -5.689 1.00 68.50 95 ASP A N 1
ATOM 779 C CA . ASP A 1 95 ? 16.260 7.270 -5.329 1.00 68.50 95 ASP A CA 1
ATOM 780 C C . ASP A 1 95 ? 15.449 8.420 -5.951 1.00 68.50 95 ASP A C 1
ATOM 782 O O . ASP A 1 95 ? 15.262 9.474 -5.335 1.00 68.50 95 ASP A O 1
ATOM 786 N N . LEU A 1 96 ? 14.935 8.227 -7.172 1.00 66.69 96 LEU A N 1
ATOM 787 C CA . LEU A 1 96 ? 14.155 9.239 -7.885 1.00 66.69 96 LEU A CA 1
ATOM 788 C C . LEU A 1 96 ? 12.798 9.472 -7.205 1.00 66.69 96 LEU A C 1
ATOM 790 O O . LEU A 1 96 ? 12.371 10.615 -7.023 1.00 66.69 96 LEU A O 1
ATOM 794 N N . ASN A 1 97 ? 12.120 8.393 -6.813 1.00 71.62 97 ASN A N 1
ATOM 795 C CA . ASN A 1 97 ? 10.827 8.460 -6.144 1.00 71.62 97 ASN A CA 1
ATOM 796 C C . ASN A 1 97 ? 10.953 8.910 -4.686 1.00 71.62 97 ASN A C 1
ATOM 798 O O . ASN A 1 97 ? 10.055 9.581 -4.173 1.00 71.62 97 ASN A O 1
ATOM 802 N N . LEU A 1 98 ? 12.069 8.592 -4.033 1.00 74.44 98 LEU A N 1
ATOM 803 C CA . LEU A 1 98 ? 12.320 8.833 -2.617 1.00 74.44 98 LEU A CA 1
ATOM 804 C C . LEU A 1 98 ? 12.126 10.312 -2.208 1.00 74.44 98 LEU A C 1
ATOM 806 O O . LEU A 1 98 ? 11.421 10.609 -1.236 1.00 74.44 98 LEU A O 1
ATOM 810 N N . HIS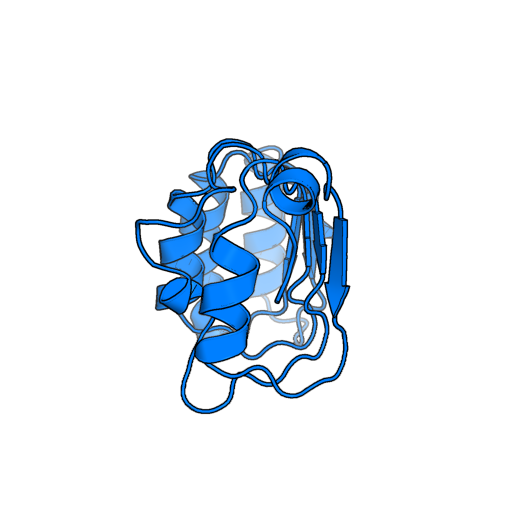 A 1 99 ? 12.667 11.263 -2.978 1.00 76.88 99 HIS A N 1
ATOM 811 C CA . HIS A 1 99 ? 12.542 12.691 -2.653 1.00 76.88 99 HIS A CA 1
ATOM 812 C C . HIS A 1 99 ? 11.100 13.212 -2.768 1.00 76.88 99 HIS A C 1
ATOM 814 O O . HIS A 1 99 ? 10.696 14.095 -2.012 1.00 76.88 99 HIS A O 1
ATOM 820 N N . MET A 1 100 ? 10.310 12.685 -3.705 1.00 79.81 100 MET A N 1
ATOM 821 C CA . MET A 1 100 ? 8.899 13.058 -3.865 1.00 79.81 100 MET A CA 1
ATOM 822 C C . MET A 1 100 ? 8.011 12.348 -2.841 1.00 79.81 100 MET A C 1
ATOM 824 O O . MET A 1 100 ? 7.091 12.954 -2.286 1.00 79.81 100 MET A O 1
ATOM 828 N N . ALA A 1 101 ? 8.320 11.086 -2.545 1.00 82.19 101 ALA A N 1
ATOM 829 C CA . ALA A 1 101 ? 7.575 10.256 -1.614 1.00 82.19 101 ALA A CA 1
ATOM 830 C C . ALA A 1 101 ? 7.518 10.871 -0.213 1.00 82.19 101 ALA A C 1
ATOM 832 O O . ALA A 1 101 ? 6.444 10.886 0.381 1.00 82.19 101 ALA A O 1
ATOM 833 N N . LYS A 1 102 ? 8.609 11.481 0.282 1.00 83.25 102 LYS A N 1
ATOM 834 C CA . LYS A 1 102 ? 8.620 12.109 1.619 1.00 83.25 102 LYS A CA 1
ATOM 835 C C . LYS A 1 102 ? 7.530 13.177 1.787 1.00 83.25 102 LYS A C 1
ATOM 837 O O . LYS A 1 102 ? 6.867 13.220 2.818 1.00 83.25 102 LYS A O 1
ATOM 842 N N . PHE A 1 103 ? 7.287 14.007 0.768 1.00 85.88 103 PHE A N 1
ATOM 843 C CA . PHE A 1 103 ? 6.244 15.040 0.826 1.00 85.88 103 PHE A CA 1
ATOM 844 C C . PHE A 1 103 ? 4.839 14.452 0.729 1.00 85.88 103 PHE A C 1
ATOM 846 O O . PHE A 1 103 ? 3.899 14.978 1.324 1.00 85.88 103 PHE A O 1
ATOM 853 N N . ILE A 1 104 ? 4.689 13.366 -0.030 1.00 89.31 104 ILE A N 1
ATOM 854 C CA . ILE A 1 104 ? 3.423 12.645 -0.139 1.00 89.31 104 ILE A CA 1
ATOM 855 C C . ILE A 1 104 ? 3.091 12.015 1.212 1.00 89.31 104 ILE A C 1
ATOM 857 O O . ILE A 1 104 ? 2.018 12.279 1.741 1.00 89.31 104 ILE A O 1
ATOM 861 N N . PHE A 1 105 ? 4.025 11.275 1.802 1.00 90.00 105 PHE A N 1
ATOM 862 C CA . PHE A 1 105 ? 3.875 10.577 3.075 1.00 90.00 105 PHE A CA 1
ATOM 863 C C . PHE A 1 105 ? 3.463 11.488 4.228 1.00 90.00 105 PHE A C 1
ATOM 865 O O . PHE A 1 105 ? 2.516 11.166 4.933 1.00 90.00 105 PHE A O 1
ATOM 872 N N . VAL A 1 106 ? 4.055 12.678 4.345 1.00 89.62 106 VAL A N 1
ATOM 873 C CA . VAL A 1 106 ? 3.661 13.663 5.372 1.00 89.62 106 VAL A CA 1
ATOM 874 C C . VAL A 1 106 ? 2.230 14.190 5.192 1.00 89.62 106 VAL A C 1
ATOM 876 O O . VAL A 1 106 ? 1.632 14.691 6.141 1.00 89.62 106 VAL A O 1
ATOM 879 N N . SER A 1 107 ? 1.662 14.094 3.988 1.00 90.19 107 SER A N 1
ATOM 880 C CA . SER A 1 107 ? 0.268 14.482 3.724 1.00 90.19 107 SER A CA 1
ATOM 881 C C . SER A 1 107 ? -0.746 13.351 3.918 1.00 90.19 107 SER A C 1
ATOM 883 O O . SER A 1 107 ? -1.949 13.599 3.826 1.00 90.19 107 SER A O 1
ATOM 885 N N . LEU A 1 108 ? -0.281 12.120 4.146 1.00 90.69 108 LEU A N 1
ATOM 886 C CA . LEU A 1 108 ? -1.129 10.954 4.374 1.00 90.69 108 LEU A CA 1
ATOM 887 C C . LEU A 1 108 ? -1.356 10.741 5.879 1.00 90.69 108 LEU A C 1
ATOM 889 O O . LEU A 1 108 ? -0.509 11.123 6.682 1.00 90.69 108 LEU A O 1
ATOM 893 N N . PRO A 1 109 ? -2.451 10.072 6.280 1.00 88.88 109 PRO A N 1
ATOM 894 C CA . PRO A 1 109 ? -2.703 9.686 7.672 1.00 88.88 109 PRO A CA 1
ATOM 895 C C . PRO A 1 109 ? -1.834 8.499 8.138 1.00 88.88 109 PRO A C 1
ATOM 897 O O . PRO A 1 109 ? -2.215 7.766 9.051 1.00 88.88 109 PRO A O 1
ATOM 900 N N . ILE A 1 110 ? -0.677 8.290 7.503 1.00 90.62 110 ILE A N 1
ATOM 901 C CA . ILE A 1 110 ? 0.227 7.192 7.828 1.00 90.62 110 ILE A CA 1
ATOM 902 C C . ILE A 1 110 ? 1.006 7.501 9.100 1.00 90.62 110 ILE A C 1
ATOM 904 O O . ILE A 1 110 ? 1.389 8.637 9.364 1.00 90.62 110 ILE A O 1
ATOM 908 N N . ILE A 1 111 ? 1.274 6.448 9.855 1.00 91.69 111 ILE A N 1
ATOM 909 C CA . ILE A 1 111 ? 2.128 6.467 11.042 1.00 91.69 111 ILE A CA 1
ATOM 910 C C . ILE A 1 111 ? 3.286 5.478 10.909 1.00 91.69 111 ILE A C 1
ATOM 912 O O . ILE A 1 111 ? 4.264 5.596 11.636 1.00 91.69 111 ILE A O 1
ATOM 916 N N . GLN A 1 112 ? 3.189 4.518 9.981 1.00 92.44 112 GLN A N 1
ATOM 917 C CA . GLN A 1 112 ? 4.195 3.480 9.777 1.00 92.44 112 GLN A CA 1
ATOM 918 C C . GLN A 1 112 ? 4.472 3.250 8.291 1.00 92.44 112 GLN A C 1
ATOM 920 O O . GLN A 1 112 ? 3.553 3.018 7.498 1.00 92.44 112 GLN A O 1
ATOM 925 N N . ILE A 1 113 ? 5.754 3.255 7.939 1.00 90.44 113 ILE A N 1
ATOM 926 C CA . ILE A 1 113 ? 6.275 2.867 6.630 1.00 90.44 113 ILE A CA 1
ATOM 927 C C . ILE A 1 113 ? 7.198 1.668 6.836 1.00 90.44 113 ILE A C 1
ATOM 929 O O . ILE A 1 113 ? 8.101 1.715 7.660 1.00 90.44 113 ILE A O 1
ATOM 933 N N . VAL A 1 114 ? 6.980 0.598 6.079 1.00 89.12 114 VAL A N 1
ATOM 934 C CA . VAL A 1 114 ? 7.891 -0.553 6.017 1.00 89.12 114 VAL A CA 1
ATOM 935 C C . VAL A 1 114 ? 8.551 -0.559 4.649 1.00 89.12 114 VAL A C 1
ATOM 937 O O . VAL A 1 114 ? 7.853 -0.537 3.634 1.00 89.12 114 VAL A O 1
ATOM 940 N N . THR A 1 115 ? 9.874 -0.551 4.592 1.00 83.75 115 THR A N 1
ATOM 941 C CA . THR A 1 115 ? 10.572 -0.285 3.332 1.00 83.75 115 THR A CA 1
ATOM 942 C C . THR A 1 115 ? 11.980 -0.844 3.331 1.00 83.75 115 THR A C 1
ATOM 944 O O . THR A 1 115 ? 12.803 -0.536 4.186 1.00 83.75 115 THR A O 1
ATOM 947 N N . ASN A 1 116 ? 12.280 -1.620 2.294 1.00 69.94 116 ASN A N 1
ATOM 948 C CA . ASN A 1 116 ? 13.633 -2.074 2.013 1.00 69.94 116 ASN A CA 1
ATOM 949 C C . ASN A 1 116 ? 14.290 -1.034 1.099 1.00 69.94 116 ASN A C 1
ATOM 951 O O . ASN A 1 116 ? 14.351 -1.226 -0.115 1.00 69.94 116 ASN A O 1
ATOM 955 N N . PHE A 1 117 ? 14.725 0.107 1.642 1.00 63.91 117 PHE A N 1
ATOM 956 C CA . PHE A 1 117 ? 15.477 1.060 0.826 1.00 63.91 117 PHE A CA 1
ATOM 957 C C . PHE A 1 117 ? 16.783 0.418 0.371 1.00 63.91 117 PHE A C 1
ATOM 959 O O . PHE A 1 117 ? 17.635 0.044 1.176 1.00 63.91 117 PHE A O 1
ATOM 966 N N . VAL A 1 118 ? 16.934 0.282 -0.942 1.00 53.69 118 VAL A N 1
ATOM 967 C CA . VAL A 1 118 ? 18.165 -0.204 -1.551 1.00 53.69 118 VAL A CA 1
ATOM 968 C C . VAL A 1 118 ? 19.055 1.003 -1.800 1.00 53.69 118 VAL A C 1
ATOM 970 O O . VAL A 1 118 ? 19.113 1.448 -2.932 1.00 53.69 118 VAL A O 1
ATOM 973 N N . THR A 1 119 ? 19.683 1.537 -0.748 1.00 53.00 119 THR A N 1
ATOM 974 C CA . THR A 1 119 ? 21.004 2.203 -0.761 1.00 53.00 119 THR A CA 1
ATOM 975 C C . THR A 1 119 ? 21.259 2.903 0.581 1.00 53.00 119 THR A C 1
ATOM 977 O O . THR A 1 119 ? 20.453 3.694 1.066 1.00 53.00 119 THR A O 1
ATOM 980 N N . GLU A 1 120 ? 22.429 2.657 1.179 1.00 53.22 120 GLU A N 1
ATOM 981 C CA . GLU A 1 120 ? 22.987 3.453 2.286 1.00 53.22 120 GLU A CA 1
ATOM 982 C C . GLU A 1 120 ? 23.484 4.822 1.776 1.00 53.22 120 GLU A C 1
ATOM 984 O O . GLU A 1 120 ? 24.637 5.199 1.974 1.00 53.22 120 GLU A O 1
ATOM 989 N N . ASP A 1 121 ? 22.639 5.557 1.054 1.00 64.25 121 ASP A N 1
ATOM 990 C CA . ASP A 1 121 ? 22.982 6.883 0.551 1.00 64.25 121 ASP A CA 1
ATOM 991 C C . ASP A 1 121 ? 22.561 7.963 1.560 1.00 64.25 121 ASP A C 1
ATOM 993 O O . ASP A 1 121 ? 21.597 7.808 2.316 1.00 64.25 121 ASP A O 1
ATOM 997 N N . ILE A 1 122 ? 23.273 9.091 1.581 1.00 61.38 122 ILE A N 1
ATOM 998 C CA . ILE A 1 122 ? 23.070 10.207 2.528 1.00 61.38 122 ILE A CA 1
ATOM 999 C C . ILE A 1 122 ? 21.599 10.673 2.549 1.00 61.38 122 ILE A C 1
ATOM 1001 O O . ILE A 1 122 ? 21.072 11.059 3.597 1.00 61.38 122 ILE A O 1
ATOM 1005 N N . ASN A 1 123 ? 20.919 10.555 1.407 1.00 73.00 123 ASN A N 1
ATOM 1006 C CA . ASN A 1 123 ? 19.510 10.895 1.228 1.00 73.00 123 ASN A CA 1
ATOM 1007 C C . ASN A 1 123 ? 18.558 10.048 2.088 1.00 73.00 123 ASN A C 1
ATOM 1009 O O . ASN A 1 123 ? 17.542 10.569 2.553 1.00 73.00 123 ASN A O 1
ATOM 1013 N N . TYR A 1 124 ? 18.873 8.772 2.330 1.00 77.19 124 TYR A N 1
ATOM 1014 C CA . TYR A 1 124 ? 18.026 7.884 3.124 1.00 77.19 124 TYR A CA 1
ATOM 1015 C C . TYR A 1 124 ? 17.942 8.355 4.578 1.00 77.19 124 TYR A C 1
ATOM 1017 O O . TYR A 1 124 ? 16.854 8.583 5.107 1.00 77.19 124 TYR A O 1
ATOM 1025 N N . ASN A 1 125 ? 19.098 8.603 5.199 1.00 82.06 125 ASN A N 1
ATOM 1026 C CA . ASN A 1 125 ? 19.170 9.052 6.590 1.00 82.06 125 ASN A CA 1
ATOM 1027 C C . ASN A 1 125 ? 18.474 10.403 6.801 1.00 82.06 125 ASN A C 1
ATOM 1029 O O . ASN A 1 125 ? 17.793 10.603 7.811 1.00 82.06 125 ASN A O 1
ATOM 1033 N N . GLU A 1 126 ? 18.615 11.331 5.851 1.00 84.38 126 GLU A N 1
ATOM 1034 C CA . GLU A 1 126 ? 17.931 12.622 5.918 1.00 84.38 126 GLU A CA 1
ATOM 1035 C C . GLU A 1 126 ? 16.407 12.457 5.878 1.00 84.38 126 GLU A C 1
ATOM 1037 O O . GLU A 1 126 ? 15.690 13.112 6.637 1.00 84.38 126 GLU A O 1
ATOM 1042 N N . ILE A 1 127 ? 15.909 11.547 5.041 1.00 84.12 127 ILE A N 1
ATOM 1043 C CA . ILE A 1 127 ? 14.476 11.285 4.902 1.00 84.12 127 ILE A CA 1
ATOM 1044 C C . ILE A 1 127 ? 13.917 10.559 6.113 1.00 84.12 127 ILE A C 1
ATOM 1046 O O . ILE A 1 127 ? 12.856 10.952 6.597 1.00 84.12 127 ILE A O 1
ATOM 1050 N N . CYS A 1 128 ? 14.641 9.582 6.657 1.00 85.75 128 CYS A N 1
ATOM 1051 C CA . CYS A 1 128 ? 14.264 8.942 7.912 1.00 85.75 128 CYS A CA 1
ATOM 1052 C C . CYS A 1 128 ? 14.127 9.957 9.033 1.00 85.75 128 CYS A C 1
ATOM 1054 O O . CYS A 1 128 ? 13.115 9.981 9.729 1.00 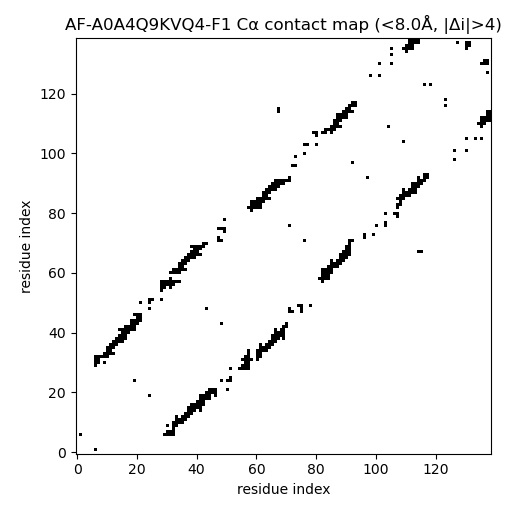85.75 128 CYS A O 1
ATOM 1056 N N . ARG A 1 129 ? 15.107 10.854 9.170 1.00 88.44 129 ARG A N 1
ATOM 1057 C CA . ARG A 1 129 ? 15.039 11.930 10.158 1.00 88.44 129 ARG A CA 1
ATOM 1058 C C . ARG A 1 129 ? 13.832 12.838 9.919 1.00 88.44 129 ARG A C 1
ATOM 1060 O O . ARG A 1 129 ? 13.082 13.089 10.855 1.00 88.44 129 ARG A O 1
ATOM 1067 N N . TYR A 1 130 ? 13.614 13.277 8.680 1.00 89.25 130 TYR A N 1
ATOM 1068 C CA . TYR A 1 130 ? 12.489 14.143 8.320 1.00 89.25 130 TYR A CA 1
ATOM 1069 C C . TYR A 1 130 ? 11.121 13.506 8.615 1.00 89.25 130 TYR A C 1
ATOM 1071 O O . TYR A 1 130 ? 10.227 14.171 9.133 1.00 89.25 130 TYR A O 1
ATOM 1079 N N . LEU A 1 131 ? 10.940 12.225 8.293 1.00 89.81 131 LEU A N 1
ATOM 1080 C CA . LEU A 1 131 ? 9.690 11.500 8.535 1.00 89.81 131 LEU A CA 1
ATOM 1081 C C . LEU A 1 131 ? 9.483 11.209 10.030 1.00 89.81 131 LEU A C 1
ATOM 1083 O O . LEU A 1 131 ? 8.381 11.415 10.538 1.00 89.81 131 LEU A O 1
ATOM 1087 N N . ASN A 1 132 ? 10.547 10.865 10.761 1.00 90.25 132 ASN A N 1
ATOM 1088 C CA . ASN A 1 132 ? 10.501 10.714 12.217 1.00 90.25 132 ASN A CA 1
ATOM 1089 C C . ASN A 1 132 ? 10.106 12.028 12.916 1.00 90.25 132 ASN A C 1
ATOM 1091 O O . ASN A 1 132 ? 9.274 12.014 13.819 1.00 90.25 132 ASN A O 1
ATOM 1095 N N . G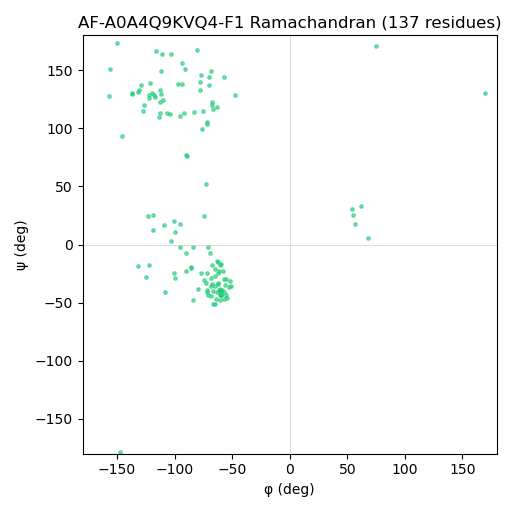LU A 1 133 ? 10.615 13.183 12.464 1.00 93.12 133 GLU A N 1
ATOM 1096 C CA . GLU A 1 133 ? 10.189 14.513 12.946 1.00 93.12 133 GLU A CA 1
ATOM 1097 C C . GLU A 1 133 ? 8.691 14.791 12.700 1.00 93.12 133 GLU A C 1
ATOM 1099 O O . GLU A 1 133 ? 8.100 15.677 13.322 1.00 93.12 133 GLU A O 1
ATOM 1104 N N . LYS A 1 134 ? 8.057 14.032 11.800 1.00 91.75 134 LYS A N 1
ATOM 1105 C CA . LYS A 1 134 ? 6.620 14.074 11.504 1.00 91.75 134 LYS A CA 1
ATOM 1106 C C . LYS A 1 134 ? 5.828 12.956 12.188 1.00 91.75 134 LYS A C 1
ATOM 1108 O O . LYS A 1 134 ? 4.638 12.834 11.918 1.00 91.75 134 LYS A O 1
ATOM 1113 N N . ASN A 1 135 ? 6.444 12.223 13.121 1.00 92.06 135 ASN A N 1
ATOM 1114 C CA . ASN A 1 135 ? 5.875 11.073 13.836 1.00 92.06 135 ASN A CA 1
ATOM 1115 C C . ASN A 1 135 ? 5.491 9.903 12.916 1.00 92.06 135 ASN A C 1
ATOM 1117 O O . ASN A 1 135 ? 4.511 9.207 13.173 1.00 92.06 135 ASN A O 1
ATOM 1121 N N . ILE A 1 136 ? 6.248 9.705 11.836 1.00 91.81 136 ILE A N 1
ATOM 1122 C CA . ILE A 1 136 ? 6.105 8.554 10.945 1.00 91.81 136 ILE A CA 1
ATOM 1123 C C . ILE A 1 136 ? 7.285 7.623 11.202 1.00 91.81 136 ILE A C 1
ATOM 1125 O O . ILE A 1 136 ? 8.426 7.979 10.911 1.00 91.81 136 ILE A O 1
ATOM 1129 N N . GLU A 1 137 ? 7.001 6.443 11.744 1.00 90.31 137 GLU A N 1
ATOM 1130 C CA . GLU A 1 137 ? 7.993 5.406 12.014 1.00 90.31 137 GLU A CA 1
ATOM 1131 C C . GLU A 1 137 ? 8.363 4.671 10.720 1.00 90.31 137 GLU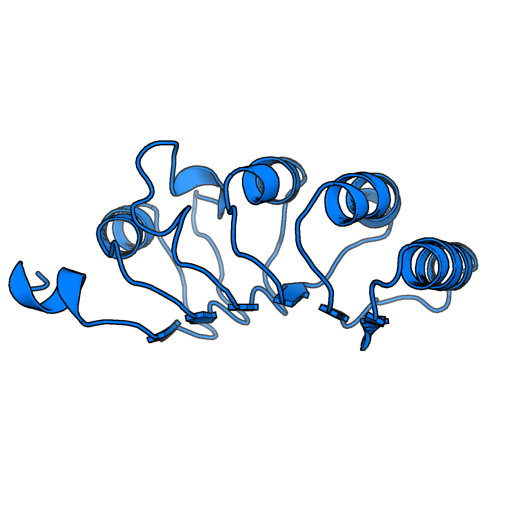 A C 1
ATOM 1133 O O . GLU A 1 137 ? 7.496 4.370 9.893 1.00 90.31 137 GLU A O 1
ATOM 1138 N N . ILE A 1 138 ? 9.649 4.358 10.556 1.00 86.75 138 ILE A N 1
ATOM 1139 C CA . ILE A 1 138 ? 10.174 3.621 9.403 1.00 86.75 138 ILE A CA 1
ATOM 1140 C C . ILE A 1 138 ? 10.830 2.330 9.892 1.00 86.75 138 ILE A C 1
ATOM 1142 O O . ILE A 1 138 ? 11.650 2.377 10.812 1.00 86.75 138 ILE A O 1
ATOM 1146 N N . PHE A 1 139 ? 10.467 1.208 9.268 1.00 82.38 139 PHE A N 1
ATOM 1147 C CA . PHE A 1 139 ? 10.940 -0.145 9.578 1.00 82.38 139 PHE A CA 1
ATOM 1148 C C . PHE A 1 139 ? 11.539 -0.841 8.360 1.00 82.38 139 PHE A C 1
ATOM 1150 O O . PHE A 1 139 ? 10.989 -0.655 7.246 1.00 82.38 139 PHE A O 1
#

Nearest PDB structures (foldseek):
  6wcq-assembly1_B  TM=7.433E-01  e=3.069E-01  Homo sapiens
  6b5b-assembly1_C  TM=4.819E-01  e=1.722E+00  Mus musculus
  5d3i-assembly1_A  TM=4.624E-01  e=2.612E+00  Mus musculus
  3rw7-assembly4_D  TM=5.999E-01  e=7.179E+00  Homo sapiens

Solvent-accessible surface area (backbone atoms only — not comparable to full-atom values): 7451 Å² total; per-residue (Å²): 133,86,56,80,71,50,30,73,66,46,35,70,46,81,54,61,67,40,82,41,42,60,70,54,39,66,56,58,25,63,23,44,45,23,29,33,44,33,36,32,41,24,44,57,51,98,46,56,74,49,68,41,49,98,75,35,39,25,31,78,34,25,29,38,40,32,36,33,73,24,91,74,52,71,64,38,58,60,48,53,70,62,34,69,47,28,32,35,40,27,41,42,57,55,80,81,50,45,71,56,45,57,65,51,50,73,72,37,65,44,40,38,40,36,48,71,67,86,59,100,45,76,67,50,62,53,49,52,52,55,36,44,78,69,63,29,47,78,82

Secondary structure (DSSP, 8-state):
---TTGGGT--EEE--SSEEEHHHHHHHTT-TT--EEE-TT-EEES--GGGG-TT-GGGGT--EEEETT----HHHHHHGGG-SS--EEEE---HHHHHHHHHHHHTSS--EEE-------HHHHHHHHHHHTTT-EE-

Organism: 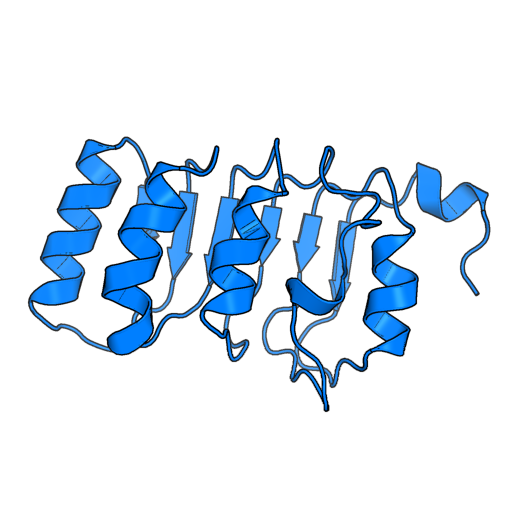NCBI:txid148818

Sequence (139 aa):
MFSFLCNLKLKIISYEYNDLYFNDLNRIKKIEVLEELILCGCKFKDCSFCNLGNDCGFFNSLVNLNLSFVRIKIEDLIYLKNFKNLTKISIELDDLNLHMAKFIFVSLPIIQIVTNFVTEDINYNEICRYLNEKNIEIF

Radius of gyration: 15.0 Å; Cα contacts (8 Å, |Δi|>4): 257; chains: 1; bounding box: 46×29×32 Å

Foldseek 3Di:
DDDPVCLAPAQEDADELEEDELVNLVVQQSRQQHQYYHHYNYEYDVDAQCSNDPSRNPLAHHAEYEHHNYDDDLSNLQSQLSRQRHAEYEYEDDPVNLVVNLVSVLNHNYQEYEYDYPDPDPSVVVSCVSVVVSNRHYD